Protein AF-A0A3D2R7P7-F1 (afdb_monomer_lite)

Sequence (55 aa):
MSYQDADIFDLIEQEHDRQKHGLELIASENFVSDQVMAATGSVLTNKYAEGYPGK

Structure (mmCIF, N/CA/C/O backbone):
data_AF-A0A3D2R7P7-F1
#
_entry.id   AF-A0A3D2R7P7-F1
#
loop_
_atom_site.group_PDB
_atom_site.id
_atom_site.type_symbol
_atom_site.label_atom_id
_atom_site.label_alt_id
_atom_site.label_comp_id
_atom_site.label_asym_id
_atom_site.label_entity_id
_atom_site.label_seq_id
_atom_site.pdbx_PDB_ins_code
_atom_site.Cartn_x
_atom_site.Cartn_y
_atom_site.Cartn_z
_atom_site.occupancy
_atom_site.B_iso_or_equiv
_atom_site.auth_seq_id
_atom_site.auth_comp_id
_atom_site.auth_asym_id
_atom_site.auth_atom_id
_atom_site.pdbx_PDB_model_num
ATOM 1 N N . MET A 1 1 ? -4.427 -19.925 7.577 1.00 48.47 1 MET A N 1
ATOM 2 C CA . MET A 1 1 ? -3.123 -19.323 7.232 1.00 48.47 1 MET A CA 1
ATOM 3 C C . MET A 1 1 ? -2.484 -18.889 8.535 1.00 48.47 1 MET A C 1
ATOM 5 O O . MET A 1 1 ? -3.201 -18.381 9.384 1.00 48.47 1 MET A O 1
ATOM 9 N N . SER A 1 2 ? -1.206 -19.195 8.757 1.00 53.28 2 SER A N 1
ATOM 10 C CA . SER A 1 2 ? -0.486 -18.711 9.940 1.00 53.28 2 SER A CA 1
ATOM 11 C C . SER A 1 2 ? -0.329 -17.200 9.777 1.00 53.28 2 SER A C 1
ATOM 13 O O . SER A 1 2 ? 0.412 -16.761 8.903 1.00 53.28 2 SER A O 1
ATOM 15 N N . TYR A 1 3 ? -1.101 -16.417 10.532 1.00 60.50 3 TYR A N 1
ATOM 16 C CA . TYR A 1 3 ? -0.938 -14.968 10.586 1.00 60.50 3 TYR A CA 1
ATOM 17 C C . TYR A 1 3 ? 0.373 -14.709 11.318 1.00 60.50 3 TYR A C 1
ATOM 19 O O . TYR A 1 3 ? 0.435 -14.809 12.539 1.00 60.50 3 TYR A O 1
ATOM 27 N N . GLN A 1 4 ? 1.443 -14.487 10.555 1.00 70.62 4 GLN A N 1
ATOM 28 C CA . GLN A 1 4 ? 2.773 -14.228 11.107 1.00 70.62 4 GLN A CA 1
ATOM 29 C C . GLN A 1 4 ? 2.816 -12.939 11.941 1.00 70.62 4 GLN A C 1
ATOM 31 O O . GLN A 1 4 ? 3.754 -12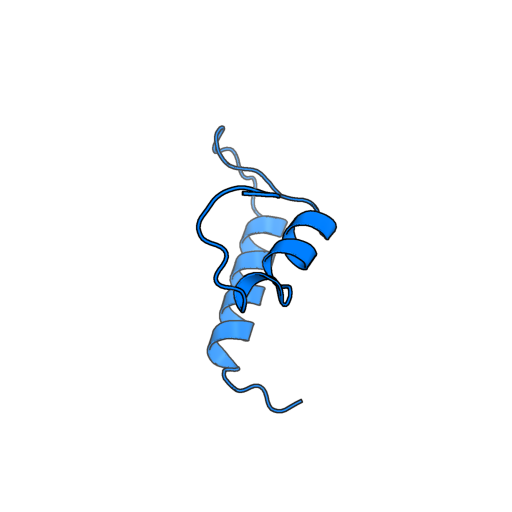.786 12.714 1.00 70.62 4 GLN A O 1
ATOM 36 N N . ASP A 1 5 ? 1.797 -12.074 11.836 1.00 88.62 5 ASP A N 1
ATOM 37 C CA . ASP A 1 5 ? 1.675 -10.855 12.637 1.00 88.62 5 ASP A CA 1
ATOM 38 C C . ASP A 1 5 ? 0.209 -10.383 12.765 1.00 88.62 5 ASP A C 1
ATOM 40 O O . ASP A 1 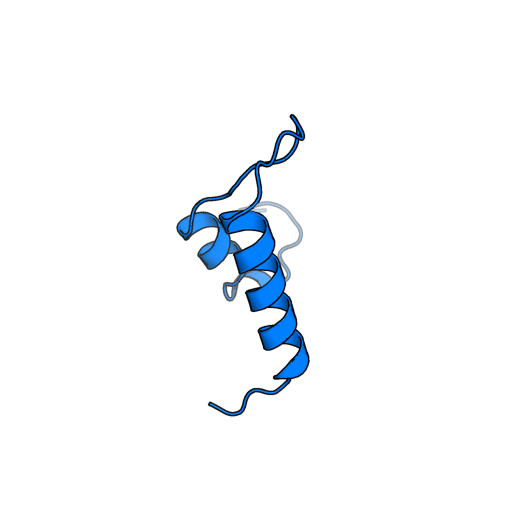5 ? -0.245 -9.503 12.036 1.00 88.62 5 ASP A O 1
ATOM 44 N N . ALA A 1 6 ? -0.578 -11.039 13.626 1.00 91.06 6 ALA A N 1
ATOM 45 C CA . ALA A 1 6 ? -2.004 -10.727 13.801 1.00 91.06 6 ALA A CA 1
ATOM 46 C C . ALA A 1 6 ? -2.244 -9.281 14.274 1.00 91.06 6 ALA A C 1
ATOM 48 O O . ALA A 1 6 ? -3.168 -8.633 13.790 1.00 91.06 6 ALA A O 1
ATOM 49 N N . ASP A 1 7 ? -1.367 -8.762 15.136 1.00 93.88 7 ASP A N 1
ATOM 50 C CA . ASP A 1 7 ? -1.480 -7.411 15.688 1.00 93.88 7 ASP A CA 1
ATOM 51 C C . ASP A 1 7 ? -1.405 -6.347 14.579 1.00 93.88 7 ASP A C 1
ATOM 53 O O . ASP A 1 7 ? -2.166 -5.379 14.581 1.00 93.88 7 ASP A O 1
ATOM 57 N N . ILE A 1 8 ? -0.528 -6.538 13.585 1.00 93.94 8 ILE A N 1
ATOM 58 C CA . ILE A 1 8 ? -0.432 -5.626 12.438 1.00 93.94 8 ILE A CA 1
ATOM 59 C C . ILE A 1 8 ? -1.686 -5.680 11.560 1.00 93.94 8 ILE A C 1
ATOM 61 O O . ILE A 1 8 ? -2.161 -4.630 11.127 1.00 93.94 8 ILE A O 1
ATOM 65 N N . PHE A 1 9 ? -2.247 -6.864 11.303 1.00 93.81 9 PHE A N 1
ATOM 66 C CA . PHE A 1 9 ? -3.478 -6.968 10.510 1.00 93.81 9 PHE A CA 1
ATOM 67 C C . PHE A 1 9 ? -4.668 -6.312 11.216 1.00 93.81 9 PHE A C 1
ATOM 69 O O . PHE A 1 9 ? -5.423 -5.589 10.569 1.00 93.81 9 PHE A O 1
ATOM 76 N N . ASP A 1 10 ? -4.783 -6.476 12.533 1.00 95.94 10 ASP A N 1
ATOM 77 C CA . ASP A 1 10 ? -5.832 -5.825 13.318 1.00 95.94 10 ASP A CA 1
ATOM 78 C C . ASP A 1 10 ? -5.718 -4.292 13.269 1.00 95.94 10 ASP A C 1
ATOM 80 O O . ASP A 1 10 ? -6.732 -3.593 13.226 1.00 95.94 10 ASP A O 1
ATOM 84 N N . LEU A 1 11 ? -4.497 -3.745 13.251 1.00 97.25 11 LEU A N 1
ATOM 85 C CA . LEU A 1 11 ? -4.268 -2.302 13.106 1.00 97.25 11 LEU A CA 1
ATOM 86 C C . LEU A 1 11 ? -4.578 -1.792 11.691 1.00 97.25 11 LEU A C 1
ATOM 88 O O . LEU A 1 11 ? -5.125 -0.698 11.548 1.00 97.25 11 LEU A O 1
ATOM 92 N N . ILE A 1 12 ? -4.259 -2.568 10.650 1.00 96.88 12 ILE A N 1
ATOM 93 C CA . 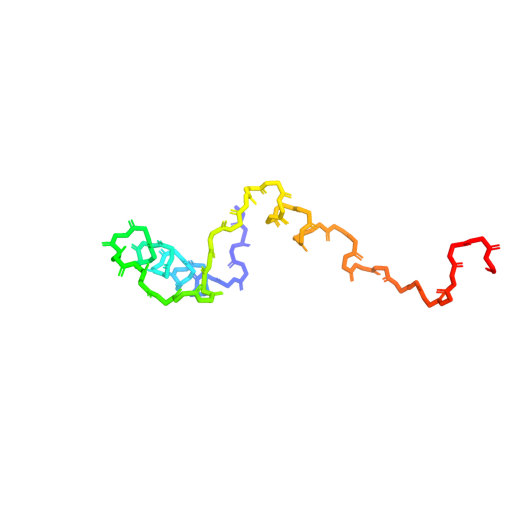ILE A 1 12 ? -4.593 -2.223 9.259 1.00 96.88 12 ILE A CA 1
ATOM 94 C C . ILE A 1 12 ? -6.112 -2.150 9.079 1.00 96.88 12 ILE A C 1
ATOM 96 O O . ILE A 1 12 ? -6.606 -1.186 8.495 1.00 96.88 12 ILE A O 1
ATOM 100 N N . GLU A 1 13 ? -6.857 -3.120 9.614 1.00 97.25 13 GLU A N 1
ATOM 101 C CA . GLU A 1 13 ? -8.323 -3.118 9.541 1.00 97.25 13 GLU A CA 1
ATOM 102 C C . GLU A 1 13 ? -8.934 -1.935 10.304 1.00 97.25 13 GLU A C 1
ATOM 104 O O . GLU A 1 13 ? -9.840 -1.274 9.796 1.00 97.25 13 GLU A O 1
ATOM 109 N N . GLN A 1 14 ? -8.394 -1.592 11.479 1.00 98.38 14 GLN A N 1
ATOM 110 C CA . GLN A 1 14 ? -8.822 -0.401 12.223 1.00 98.38 14 GLN A CA 1
ATOM 111 C C . GLN A 1 14 ? -8.608 0.899 11.428 1.00 98.38 14 GLN A C 1
ATOM 113 O O . GLN A 1 14 ? -9.477 1.774 11.441 1.00 98.38 14 GLN A O 1
ATOM 118 N N . GLU A 1 15 ? -7.484 1.040 10.719 1.00 98.56 15 GLU A N 1
ATOM 119 C CA . GLU A 1 15 ? -7.226 2.214 9.873 1.00 98.56 15 GLU A CA 1
ATOM 120 C C . GLU A 1 15 ? -8.117 2.235 8.626 1.00 98.56 15 GLU A C 1
ATOM 122 O O . GLU A 1 15 ? -8.627 3.292 8.249 1.00 98.56 15 GLU A O 1
ATOM 127 N N . HIS A 1 16 ? -8.361 1.077 8.012 1.00 98.00 16 HIS A N 1
ATOM 128 C CA . HIS A 1 16 ? -9.311 0.961 6.911 1.00 98.00 16 HIS A CA 1
ATOM 129 C C . HIS A 1 16 ? -10.715 1.419 7.340 1.00 98.00 16 HIS A C 1
ATOM 131 O O . HIS A 1 16 ? -11.341 2.229 6.651 1.00 98.00 16 HIS A O 1
ATOM 137 N N . ASP A 1 17 ? -11.188 0.987 8.512 1.00 98.50 17 ASP A N 1
ATOM 138 C CA . ASP A 1 17 ? -12.467 1.437 9.057 1.00 98.50 17 ASP A CA 1
ATOM 139 C C . ASP A 1 17 ? -12.470 2.937 9.382 1.00 98.50 17 ASP A C 1
ATOM 141 O O . ASP A 1 17 ? -13.472 3.611 9.119 1.00 98.50 17 ASP A O 1
ATOM 145 N N . ARG A 1 18 ? -11.364 3.490 9.897 1.00 98.56 18 ARG A N 1
ATOM 146 C CA . ARG A 1 18 ? -11.228 4.935 10.140 1.00 98.56 18 ARG A CA 1
ATOM 147 C C . ARG A 1 18 ? -11.403 5.731 8.846 1.00 98.56 18 ARG A C 1
ATOM 149 O O . ARG A 1 18 ? -12.216 6.652 8.815 1.00 98.56 18 ARG A O 1
ATOM 156 N N . GLN A 1 19 ? -10.684 5.353 7.789 1.00 98.56 19 GLN A N 1
ATOM 157 C CA . GLN A 1 19 ? -10.739 6.014 6.480 1.00 98.56 19 GLN A CA 1
ATOM 158 C C . GLN A 1 19 ? -12.115 5.890 5.821 1.00 98.56 19 GLN A C 1
ATOM 160 O O . GLN A 1 19 ? -12.613 6.838 5.219 1.00 98.56 19 GLN A O 1
ATOM 165 N N . LYS A 1 20 ? -12.756 4.725 5.948 1.00 97.81 20 LYS A N 1
ATOM 166 C CA . LYS A 1 20 ? -14.056 4.443 5.330 1.00 97.81 20 LYS A CA 1
ATOM 167 C C . LYS A 1 20 ? -15.204 5.240 5.947 1.00 97.81 20 LYS A C 1
ATOM 169 O O . LYS A 1 20 ? -16.169 5.560 5.252 1.00 97.81 20 LYS A O 1
ATOM 174 N N . HIS A 1 21 ? -15.129 5.518 7.246 1.00 98.00 21 HIS A N 1
ATOM 175 C CA . HIS A 1 21 ? -16.194 6.204 7.982 1.00 98.00 21 HIS A CA 1
ATOM 176 C C . HIS A 1 21 ? -15.868 7.676 8.293 1.00 98.00 21 HIS A C 1
ATOM 178 O O . HIS A 1 21 ? -16.740 8.402 8.775 1.00 98.00 21 HIS A O 1
ATOM 184 N N . GLY A 1 22 ? -14.641 8.126 8.015 1.00 96.94 22 GLY A N 1
ATOM 185 C CA . GLY A 1 22 ? -14.206 9.515 8.135 1.00 96.94 22 GLY A CA 1
ATOM 186 C C . GLY A 1 22 ? -14.606 10.381 6.937 1.00 96.94 22 GLY A C 1
ATOM 187 O O . GLY A 1 22 ? -14.726 9.907 5.808 1.00 96.94 22 GLY A O 1
ATOM 188 N N . LEU A 1 23 ? -14.804 11.682 7.174 1.00 97.44 23 LEU A N 1
ATOM 189 C CA . LEU A 1 23 ? -14.883 12.673 6.099 1.00 97.44 23 LEU A CA 1
ATOM 190 C C . LEU A 1 23 ? -13.482 13.242 5.854 1.00 97.44 23 LEU A C 1
ATOM 192 O O . LEU A 1 23 ? -13.057 14.174 6.539 1.00 97.44 23 LEU A O 1
ATOM 196 N N . GLU A 1 24 ? -12.780 12.679 4.877 1.00 97.56 24 GLU A N 1
ATOM 197 C CA . GLU A 1 24 ? -11.401 13.057 4.566 1.00 97.56 24 GLU A CA 1
ATOM 198 C C . GLU A 1 24 ? -11.369 14.313 3.674 1.00 97.56 24 GLU A C 1
ATOM 200 O O . GLU A 1 24 ? -11.734 14.281 2.499 1.00 97.56 24 GLU A O 1
ATOM 205 N N . LEU A 1 25 ? -10.978 15.455 4.256 1.00 98.06 25 LEU A N 1
ATOM 206 C CA . LEU A 1 25 ? -10.984 16.780 3.602 1.00 98.06 25 LEU A CA 1
ATOM 207 C C . LEU A 1 25 ? -9.582 17.317 3.290 1.00 98.06 25 LEU A C 1
ATOM 209 O O . LEU A 1 25 ? -9.423 18.479 2.903 1.00 98.06 25 LEU A O 1
ATOM 213 N N . ILE A 1 26 ? -8.551 16.497 3.477 1.00 98.31 26 ILE A N 1
ATOM 214 C CA . ILE A 1 26 ? -7.178 16.879 3.166 1.00 98.31 26 ILE A CA 1
ATOM 215 C C . ILE A 1 26 ? -7.022 16.862 1.645 1.00 98.31 26 ILE A C 1
ATOM 217 O O . ILE A 1 26 ? -7.057 15.815 1.010 1.00 98.31 26 ILE A O 1
ATOM 221 N N . ALA A 1 27 ? -6.832 18.040 1.048 1.00 98.06 27 ALA A N 1
ATOM 222 C CA . ALA A 1 27 ? -6.875 18.212 -0.407 1.00 98.06 27 ALA A CA 1
ATOM 223 C C . ALA A 1 27 ? -5.821 17.401 -1.186 1.00 98.06 27 ALA A C 1
ATOM 225 O O . ALA A 1 27 ? -5.970 17.192 -2.387 1.00 98.06 27 ALA A O 1
ATOM 226 N N . SER A 1 28 ? -4.737 16.993 -0.526 1.00 98.00 28 SER A N 1
ATOM 227 C CA . SER A 1 28 ? -3.659 16.196 -1.117 1.00 98.00 28 SER A CA 1
ATOM 228 C C . SER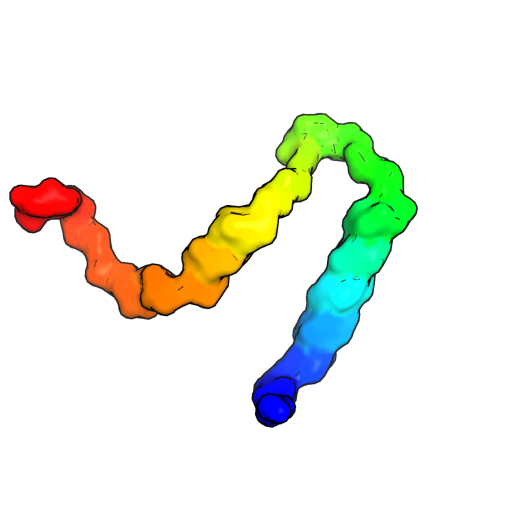 A 1 28 ? -3.815 14.687 -0.915 1.00 98.00 28 SER A C 1
ATOM 230 O O . SER A 1 28 ? -3.045 13.932 -1.506 1.00 98.00 28 SER A O 1
ATOM 232 N N . GLU A 1 29 ? -4.748 14.243 -0.071 1.00 98.38 29 GLU A N 1
ATOM 233 C CA . GLU A 1 29 ? -5.022 12.821 0.151 1.00 98.38 29 GLU A CA 1
ATOM 234 C C . GLU A 1 29 ? -6.000 12.273 -0.891 1.00 98.38 29 GLU A C 1
ATOM 236 O O . GLU A 1 29 ? -6.743 13.016 -1.535 1.00 98.38 29 GLU A O 1
ATOM 241 N N . ASN A 1 30 ? -5.958 10.956 -1.103 1.00 98.06 30 ASN A N 1
ATOM 242 C CA . ASN A 1 30 ? -6.818 10.277 -2.065 1.00 98.06 30 ASN A CA 1
ATOM 243 C C . ASN A 1 30 ? -6.924 8.776 -1.757 1.00 98.06 30 ASN A C 1
ATOM 245 O O . ASN A 1 30 ? -6.063 8.211 -1.083 1.00 98.06 30 ASN A O 1
ATOM 249 N N . PHE A 1 31 ? -7.927 8.120 -2.336 1.00 98.00 31 PHE A N 1
ATOM 250 C CA . PHE A 1 31 ? -8.077 6.668 -2.318 1.00 98.00 31 PHE A CA 1
ATOM 251 C C . PHE A 1 31 ? -7.631 6.085 -3.659 1.00 98.00 31 PHE A C 1
ATOM 253 O O . PHE A 1 31 ? -8.128 6.467 -4.720 1.00 98.00 31 PHE A O 1
ATOM 260 N N . VAL A 1 32 ? -6.673 5.160 -3.625 1.00 98.06 32 VAL A N 1
ATOM 261 C CA . VAL A 1 32 ? -6.237 4.432 -4.825 1.00 98.06 32 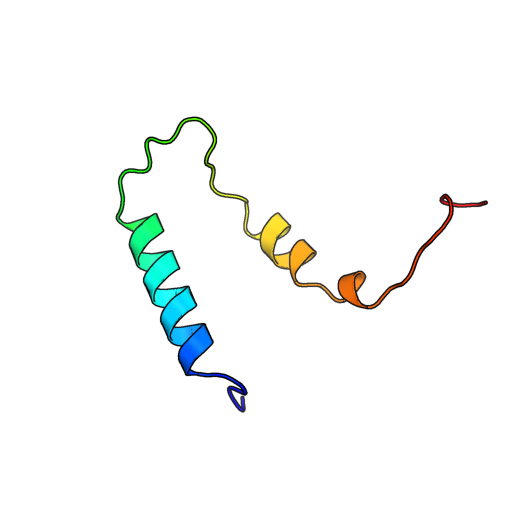VAL A CA 1
ATOM 262 C C . VAL A 1 32 ? -7.212 3.303 -5.158 1.00 98.06 32 VAL A C 1
ATOM 264 O O . VAL A 1 32 ? -7.980 2.863 -4.307 1.00 98.06 32 VAL A O 1
ATOM 267 N N . SER A 1 33 ? -7.179 2.808 -6.396 1.00 98.25 33 SER A N 1
ATOM 268 C CA . SER A 1 33 ? -8.004 1.663 -6.788 1.00 98.25 33 SER A CA 1
ATOM 269 C C . SER A 1 33 ? -7.423 0.331 -6.298 1.00 98.25 33 SER A C 1
ATOM 271 O O . SER A 1 33 ? -6.207 0.194 -6.124 1.00 98.25 33 SER A O 1
ATOM 273 N N . ASP A 1 34 ? -8.275 -0.691 -6.182 1.00 97.88 34 ASP A N 1
ATOM 274 C CA . ASP A 1 34 ? -7.871 -2.051 -5.792 1.00 97.88 34 ASP A CA 1
ATOM 275 C C . ASP A 1 34 ? -6.763 -2.617 -6.694 1.00 97.88 34 ASP A C 1
ATOM 277 O O . ASP A 1 34 ? -5.859 -3.315 -6.235 1.00 97.88 34 ASP A O 1
ATOM 281 N N . GLN A 1 35 ? -6.789 -2.284 -7.990 1.00 98.50 35 GLN A N 1
ATOM 282 C CA . GLN A 1 35 ? -5.774 -2.735 -8.946 1.00 98.50 35 GLN A CA 1
ATOM 283 C C . GLN A 1 35 ? -4.393 -2.137 -8.640 1.00 98.50 35 GLN A C 1
ATOM 285 O O . GLN A 1 35 ? -3.386 -2.834 -8.772 1.00 98.50 35 GLN A O 1
ATOM 290 N N . VAL A 1 36 ? -4.333 -0.869 -8.210 1.00 98.44 36 VAL A N 1
ATOM 291 C CA . VAL A 1 36 ? -3.076 -0.214 -7.806 1.00 98.44 36 VAL A CA 1
ATOM 292 C C . VAL A 1 36 ? -2.535 -0.848 -6.523 1.00 98.44 36 VAL A C 1
ATOM 294 O O . VAL A 1 36 ? -1.340 -1.143 -6.440 1.00 98.44 36 VAL A O 1
ATOM 297 N N . MET A 1 37 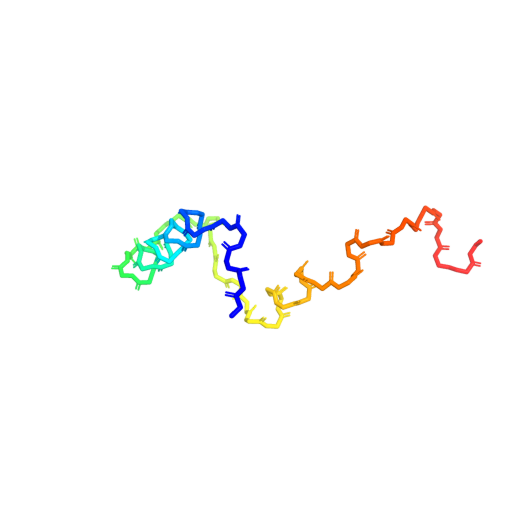? -3.408 -1.126 -5.549 1.00 98.00 37 MET A N 1
ATOM 298 C CA . MET A 1 37 ? -3.023 -1.783 -4.296 1.00 98.00 37 MET A CA 1
ATOM 299 C C . MET A 1 37 ? -2.476 -3.199 -4.544 1.00 98.00 37 MET A C 1
ATOM 301 O O . MET A 1 37 ? -1.395 -3.542 -4.061 1.00 98.00 37 MET A O 1
ATOM 305 N N . ALA A 1 38 ? -3.157 -3.992 -5.378 1.00 98.19 38 ALA A N 1
ATOM 306 C CA . ALA A 1 38 ? -2.731 -5.347 -5.729 1.00 98.19 38 ALA A CA 1
ATOM 307 C C . ALA A 1 38 ? -1.379 -5.381 -6.464 1.00 98.19 38 ALA A C 1
ATOM 309 O O . ALA A 1 38 ? -0.540 -6.237 -6.181 1.00 98.19 38 ALA A O 1
ATOM 310 N N . ALA A 1 39 ? -1.139 -4.445 -7.389 1.00 98.19 39 ALA A N 1
ATOM 311 C CA . ALA A 1 39 ? 0.143 -4.347 -8.087 1.00 98.19 39 ALA A CA 1
ATOM 312 C C . ALA A 1 39 ? 1.290 -3.971 -7.131 1.00 98.19 39 ALA A C 1
ATOM 314 O O . ALA A 1 39 ? 2.379 -4.543 -7.227 1.00 98.19 39 ALA A O 1
ATOM 315 N N . THR A 1 40 ? 1.030 -3.061 -6.187 1.00 98.12 40 THR A N 1
ATOM 316 C CA . THR A 1 40 ? 1.999 -2.627 -5.164 1.00 98.12 40 THR A CA 1
ATOM 317 C C . THR A 1 40 ? 2.443 -3.789 -4.272 1.00 98.12 40 THR A C 1
ATOM 319 O O . THR A 1 40 ? 3.631 -3.928 -4.000 1.00 98.12 40 THR A O 1
ATOM 322 N N . GLY A 1 41 ? 1.516 -4.669 -3.876 1.00 96.94 41 GLY A N 1
ATOM 323 C CA . GLY A 1 41 ? 1.802 -5.862 -3.066 1.00 96.94 41 GLY A CA 1
ATOM 324 C C . GLY A 1 41 ? 2.310 -7.083 -3.847 1.00 96.94 41 GLY A C 1
ATOM 325 O O . GLY A 1 41 ? 2.318 -8.192 -3.314 1.00 96.94 41 GLY A O 1
ATOM 326 N N . SER A 1 42 ? 2.677 -6.928 -5.121 1.00 98.31 42 SER A N 1
ATOM 327 C CA . SER A 1 42 ? 3.030 -8.058 -5.986 1.00 98.31 42 SER A CA 1
ATOM 328 C C . SER A 1 42 ? 4.491 -8.505 -5.850 1.00 98.31 42 SER A C 1
ATOM 330 O O . SER A 1 42 ? 5.343 -7.846 -5.254 1.00 98.31 42 SER A O 1
ATOM 332 N N . VAL A 1 43 ? 4.816 -9.623 -6.506 1.00 97.94 43 VAL A N 1
ATOM 333 C CA . VAL A 1 43 ? 6.176 -10.191 -6.574 1.00 97.94 43 VAL A CA 1
ATOM 334 C C . VAL A 1 43 ? 7.225 -9.257 -7.191 1.00 97.94 43 VAL A C 1
ATOM 336 O O . VAL A 1 43 ? 8.416 -9.557 -7.111 1.00 97.94 43 VAL A O 1
ATOM 339 N N . LEU A 1 44 ? 6.816 -8.130 -7.787 1.00 98.00 44 LEU A N 1
ATOM 340 C CA . LEU A 1 44 ? 7.732 -7.123 -8.325 1.00 98.00 44 LEU A CA 1
ATOM 341 C C . LEU A 1 44 ? 8.698 -6.584 -7.259 1.00 98.00 44 LEU A C 1
ATOM 343 O O . LEU A 1 44 ? 9.840 -6.278 -7.595 1.00 98.00 44 LEU A O 1
ATOM 347 N N . THR A 1 45 ? 8.303 -6.571 -5.979 1.00 97.50 45 THR A N 1
ATOM 348 C CA . THR A 1 45 ? 9.171 -6.150 -4.861 1.00 97.50 45 THR A CA 1
ATOM 349 C C . THR A 1 45 ? 10.442 -6.991 -4.702 1.00 97.50 45 THR A C 1
ATOM 351 O O . THR A 1 45 ? 11.393 -6.555 -4.060 1.00 97.50 45 THR A O 1
ATOM 354 N N . ASN A 1 46 ? 10.481 -8.197 -5.273 1.00 98.06 46 ASN A N 1
ATOM 355 C CA . ASN A 1 46 ? 11.620 -9.103 -5.141 1.00 98.06 46 ASN A CA 1
ATOM 356 C C . ASN A 1 46 ? 12.734 -8.807 -6.151 1.00 98.06 46 ASN A C 1
ATOM 358 O O . ASN A 1 46 ? 13.818 -9.390 -6.066 1.00 98.06 46 ASN A O 1
ATOM 362 N N . LYS A 1 47 ? 12.468 -7.974 -7.166 1.00 96.94 47 LYS A N 1
ATOM 363 C CA . LYS A 1 47 ? 13.390 -7.794 -8.284 1.00 96.94 47 LYS A CA 1
ATOM 364 C C . LYS A 1 47 ? 14.276 -6.572 -8.089 1.00 96.94 47 LYS A C 1
ATOM 366 O O . LYS A 1 47 ? 13.810 -5.445 -8.014 1.00 96.94 47 LYS A O 1
ATOM 371 N N . TYR A 1 48 ? 15.580 -6.803 -8.173 1.00 96.81 48 TYR A N 1
ATOM 372 C CA . TYR A 1 48 ? 16.564 -5.754 -8.417 1.00 96.81 48 TYR A CA 1
ATOM 373 C C . TYR A 1 48 ? 16.692 -5.500 -9.929 1.00 96.81 48 TYR A C 1
ATOM 375 O O . TYR A 1 48 ? 16.969 -6.444 -10.676 1.00 96.81 48 TYR A O 1
ATOM 383 N N . ALA A 1 49 ? 16.449 -4.277 -10.402 1.00 95.44 49 ALA A N 1
ATOM 384 C CA . ALA A 1 49 ? 16.382 -3.946 -11.833 1.00 95.44 49 ALA A CA 1
ATOM 385 C C . ALA A 1 49 ? 17.034 -2.587 -12.149 1.00 95.44 49 ALA A C 1
ATOM 387 O O . ALA A 1 49 ? 16.406 -1.705 -12.727 1.00 95.44 49 ALA A O 1
ATOM 388 N N . GLU A 1 50 ? 18.292 -2.409 -11.740 1.00 96.81 50 GLU A N 1
ATOM 389 C CA . GLU A 1 50 ? 19.094 -1.245 -12.135 1.00 96.81 50 GLU A CA 1
ATOM 390 C C . GLU A 1 50 ? 19.303 -1.168 -13.655 1.00 96.81 50 GLU A C 1
ATOM 392 O O . GLU A 1 50 ? 19.324 -2.185 -14.350 1.00 96.81 50 GLU A O 1
ATOM 397 N N . GLY A 1 51 ? 19.512 0.050 -14.159 1.00 95.19 51 GLY A N 1
ATOM 398 C CA . GLY A 1 51 ? 19.678 0.325 -15.586 1.00 95.19 51 GLY A CA 1
ATOM 399 C C . GLY A 1 51 ? 18.375 0.757 -16.259 1.00 95.19 51 GLY A C 1
ATOM 400 O O . GLY A 1 51 ? 17.452 1.243 -15.609 1.00 95.19 51 GLY A O 1
ATOM 401 N N . TYR A 1 52 ? 18.315 0.624 -17.583 1.00 96.44 52 TYR A N 1
ATOM 402 C CA . TYR A 1 52 ? 17.139 0.977 -18.383 1.00 96.44 52 TYR A CA 1
ATOM 403 C C . TYR A 1 52 ? 16.642 -0.246 -19.159 1.00 96.44 52 TYR A C 1
ATOM 405 O O . TYR A 1 52 ? 17.448 -1.112 -19.504 1.00 96.44 52 TYR A O 1
ATOM 413 N N . PRO A 1 53 ? 15.342 -0.319 -19.502 1.00 97.00 53 PRO A N 1
ATOM 414 C CA . PRO A 1 53 ? 14.831 -1.377 -20.365 1.00 97.00 53 PRO A CA 1
ATOM 415 C C . PRO A 1 53 ? 15.636 -1.476 -21.672 1.00 97.00 53 PRO A C 1
ATOM 417 O O . PRO A 1 53 ? 15.753 -0.499 -22.412 1.00 97.00 53 PRO A O 1
ATOM 420 N N . GLY A 1 54 ? 16.192 -2.656 -21.954 1.00 92.12 54 GLY A N 1
ATOM 421 C CA . GLY A 1 54 ? 16.955 -2.919 -23.180 1.00 92.12 54 GLY A CA 1
ATOM 422 C C . GLY A 1 54 ? 18.339 -2.261 -23.253 1.00 92.12 54 GLY A C 1
ATOM 423 O O . GLY A 1 54 ? 18.875 -2.123 -24.354 1.00 92.12 54 GLY A O 1
ATOM 424 N N . LYS A 1 55 ? 18.901 -1.829 -22.121 1.00 77.94 55 LYS A N 1
ATOM 425 C CA . LYS A 1 55 ? 20.299 -1.399 -22.003 1.00 77.94 55 LYS A CA 1
ATOM 426 C C . LYS A 1 55 ? 21.148 -2.438 -21.291 1.00 77.94 55 LYS A C 1
ATOM 428 O O . LYS A 1 55 ? 20.578 -3.219 -20.500 1.00 77.94 55 LYS A O 1
#

pLDDT: mean 93.85, std 10.72, range [48.47, 98.56]

Foldseek 3Di:
DPPPCVPVVVVVVVVVVCVVPDDDPPPPDDDDDPVVVDVVPDPVVVDDDPDDVPD

Radius of gyration: 16.57 Å; chains: 1; bounding box: 36×38×39 Å

Secondary structure (DSSP, 8-state):
---TTHHHHHHHHHHHHHHHHS----TT--PPPHHHHHHHTSGGGG----S-TT-